Protein AF-A0A392RDR2-F1 (afdb_monomer_lite)

Secondary structure (DSSP, 8-state):
-----B--EEEETTTTEEEEPSPB--S-----SSPEEETTEEEEEEEETTEEEEEEEETTTTEEEEEEPPPTT--

Organism: NCBI:txid97028

Sequence (75 aa):
MNEVKHEVKVHTLGTDSWKNVSEFPFAIVSFQDLGQHVTGTINWLVFAGIKRFIASFDLGNECYREVLLPDDSGK

Structure (mmCIF, N/CA/C/O backbone):
data_AF-A0A392RDR2-F1
#
_entry.id   AF-A0A392RDR2-F1
#
loop_
_atom_site.group_PDB
_atom_site.id
_atom_site.type_symbol
_atom_site.label_atom_id
_atom_site.label_alt_id
_atom_site.label_comp_id
_atom_site.label_asym_id
_atom_site.label_entity_id
_atom_site.label_seq_id
_atom_site.pdbx_PDB_ins_code
_atom_site.Cartn_x
_atom_site.Cartn_y
_atom_site.Cartn_z
_atom_site.occupancy
_atom_site.B_iso_or_equiv
_atom_site.auth_seq_id
_atom_site.auth_comp_id
_atom_site.auth_asym_id
_atom_site.auth_atom_id
_atom_site.pdbx_PDB_model_num
ATOM 1 N N . MET A 1 1 ? 22.632 0.302 11.968 1.00 42.94 1 MET A N 1
ATOM 2 C CA . MET A 1 1 ? 21.645 1.315 11.537 1.00 42.94 1 MET A CA 1
ATOM 3 C C . MET A 1 1 ? 20.315 0.895 12.118 1.00 42.94 1 MET A C 1
ATOM 5 O O . MET A 1 1 ? 19.999 -0.281 12.007 1.00 42.94 1 MET A O 1
ATOM 9 N N . ASN A 1 2 ? 19.597 1.795 12.782 1.00 48.62 2 ASN A N 1
ATOM 10 C CA . ASN A 1 2 ? 18.274 1.483 13.318 1.00 48.62 2 ASN A CA 1
ATOM 11 C C . ASN A 1 2 ? 17.274 1.519 12.157 1.00 48.62 2 ASN A C 1
ATOM 13 O O . ASN A 1 2 ? 17.278 2.485 11.395 1.00 48.62 2 ASN A O 1
ATOM 17 N N . GLU A 1 3 ? 16.473 0.468 11.992 1.00 56.19 3 GLU A N 1
ATOM 18 C CA . GLU A 1 3 ? 15.390 0.446 11.007 1.00 56.19 3 GLU A CA 1
ATOM 19 C C . GLU A 1 3 ? 14.372 1.536 11.358 1.00 56.19 3 GLU A C 1
ATOM 21 O O . GLU A 1 3 ? 13.858 1.584 12.478 1.00 56.19 3 GLU A O 1
ATOM 26 N N . VAL A 1 4 ? 14.100 2.441 10.416 1.00 64.12 4 VAL A N 1
ATOM 27 C CA . VAL A 1 4 ? 12.996 3.393 10.553 1.00 64.12 4 VAL A CA 1
ATOM 28 C C . VAL A 1 4 ? 11.712 2.621 10.284 1.00 64.12 4 VAL A C 1
ATOM 30 O O . VAL A 1 4 ? 11.497 2.130 9.178 1.00 64.12 4 VAL A O 1
ATOM 33 N N . LYS A 1 5 ? 10.872 2.494 11.310 1.00 67.94 5 LYS A N 1
ATOM 34 C CA . LYS A 1 5 ? 9.542 1.899 11.190 1.00 67.94 5 LYS A CA 1
ATOM 35 C C . LYS A 1 5 ? 8.518 2.989 10.922 1.00 67.94 5 LYS A C 1
ATOM 37 O O . LYS A 1 5 ? 8.429 3.953 11.681 1.00 67.94 5 LYS A O 1
ATOM 42 N N . HIS A 1 6 ? 7.729 2.817 9.868 1.00 74.62 6 HIS A N 1
ATOM 43 C CA . HIS A 1 6 ? 6.602 3.693 9.574 1.00 74.62 6 HIS A CA 1
ATOM 44 C C . HIS A 1 6 ? 5.312 3.028 10.070 1.00 74.62 6 HIS A C 1
ATOM 46 O O . HIS A 1 6 ? 4.905 1.979 9.566 1.00 74.62 6 HIS A O 1
ATOM 52 N N . GLU A 1 7 ? 4.694 3.626 11.091 1.00 78.88 7 GLU A N 1
ATOM 53 C CA . GLU A 1 7 ? 3.379 3.214 11.584 1.00 78.88 7 GLU A CA 1
ATOM 54 C C . GLU A 1 7 ? 2.303 3.741 10.631 1.00 78.88 7 GLU A C 1
ATOM 56 O O . GLU A 1 7 ? 2.289 4.927 10.295 1.00 78.88 7 GLU A O 1
ATOM 61 N N . VAL A 1 8 ? 1.391 2.865 10.212 1.00 80.00 8 VAL A N 1
ATOM 62 C CA . VAL A 1 8 ? 0.247 3.241 9.382 1.00 80.00 8 VAL A CA 1
ATOM 63 C C . VAL A 1 8 ? -1.033 2.962 10.152 1.00 80.00 8 VAL A C 1
ATOM 65 O O . VAL A 1 8 ? -1.178 1.926 10.806 1.00 80.00 8 VAL A O 1
ATOM 68 N N . LYS A 1 9 ? -1.965 3.915 10.089 1.00 87.56 9 LYS A N 1
ATOM 69 C CA . LYS A 1 9 ? -3.267 3.824 10.747 1.00 87.56 9 LYS A CA 1
ATOM 70 C C . LYS A 1 9 ? -4.379 4.120 9.762 1.00 87.56 9 LYS A C 1
ATOM 72 O O . LYS A 1 9 ? -4.253 5.020 8.935 1.00 87.56 9 LYS A O 1
ATOM 77 N N . VAL A 1 10 ? -5.477 3.391 9.898 1.00 87.94 10 VAL A N 1
ATOM 78 C CA . VAL A 1 10 ? -6.715 3.629 9.155 1.00 87.94 10 VAL A CA 1
ATOM 79 C C . VAL A 1 10 ? -7.729 4.261 10.098 1.00 87.94 10 VAL A C 1
ATOM 81 O O . VAL A 1 10 ? -7.958 3.753 11.198 1.00 87.94 10 VAL A O 1
ATOM 84 N N . HIS A 1 11 ? -8.326 5.371 9.665 1.00 90.44 11 HIS A N 1
ATOM 85 C CA . HIS A 1 11 ? -9.461 5.994 10.342 1.00 90.44 11 HIS A CA 1
ATOM 86 C C . HIS A 1 11 ?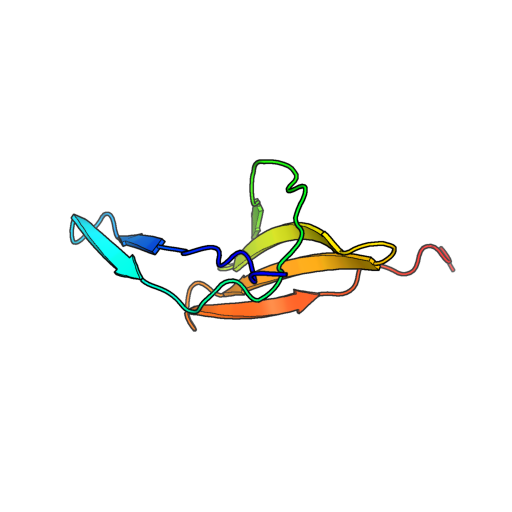 -10.761 5.540 9.692 1.00 90.44 11 HIS A C 1
ATOM 88 O O . HIS A 1 11 ? -10.925 5.647 8.477 1.00 90.44 11 HIS A O 1
ATOM 94 N N . THR A 1 12 ? -11.688 5.040 10.506 1.00 90.38 12 THR A N 1
ATOM 95 C CA . THR A 1 12 ? -13.036 4.690 10.055 1.00 90.38 12 THR A CA 1
ATOM 96 C C . THR A 1 12 ? -14.010 5.769 10.504 1.00 90.38 12 THR A C 1
ATOM 98 O O . THR A 1 12 ? -14.359 5.839 11.679 1.00 90.38 12 THR A O 1
ATOM 101 N N . LEU A 1 13 ? -14.495 6.580 9.559 1.00 91.38 13 LEU A N 1
ATOM 102 C CA . LEU A 1 13 ? -15.412 7.693 9.842 1.00 91.38 13 LEU A CA 1
ATOM 103 C C . LEU A 1 13 ? -16.698 7.249 10.555 1.00 91.38 13 LEU A C 1
ATOM 105 O O . LEU A 1 13 ? -17.183 7.950 11.433 1.00 91.38 13 LEU A O 1
ATOM 109 N N . GLY A 1 14 ? -17.247 6.081 10.202 1.00 95.00 14 GLY A N 1
ATOM 110 C CA . GLY A 1 14 ? -18.508 5.593 10.773 1.00 95.00 14 GLY A CA 1
ATOM 111 C C . GLY A 1 14 ? -18.437 5.233 12.262 1.00 95.00 14 GLY A C 1
ATOM 112 O O . GLY A 1 14 ? -19.454 5.286 12.946 1.00 95.00 14 GLY A O 1
ATOM 113 N N . THR A 1 15 ? -17.253 4.880 12.765 1.00 94.38 15 THR A N 1
ATOM 114 C CA . THR A 1 15 ? -17.017 4.504 14.171 1.00 94.38 15 THR A CA 1
ATOM 115 C C . THR A 1 15 ? -16.123 5.496 14.911 1.00 94.38 15 THR A C 1
ATOM 117 O O . THR A 1 15 ? -15.842 5.279 16.086 1.00 94.38 15 THR A O 1
ATOM 120 N N . ASP A 1 16 ? -15.655 6.538 14.218 1.00 94.81 16 ASP A N 1
ATOM 121 C CA . ASP A 1 16 ? -14.651 7.506 14.669 1.00 94.81 16 ASP A CA 1
ATOM 122 C C . ASP A 1 16 ? -13.460 6.861 15.399 1.00 94.81 16 ASP A C 1
ATOM 124 O O . ASP A 1 16 ? -13.040 7.266 16.483 1.00 94.81 16 ASP A O 1
ATOM 128 N N . SER A 1 17 ? -12.929 5.788 14.814 1.00 93.81 17 SER A N 1
ATOM 129 C CA . SER A 1 17 ? -11.864 5.001 15.428 1.00 93.81 17 SER A CA 1
ATOM 130 C C . SER A 1 17 ? -10.647 4.895 14.521 1.00 93.81 17 SER A C 1
ATOM 132 O O . SER A 1 17 ? -10.748 4.821 13.294 1.00 93.81 17 SER A O 1
ATOM 134 N N . TRP A 1 18 ? -9.477 4.884 15.156 1.00 94.06 18 TRP A N 1
ATOM 135 C CA . TRP A 1 18 ? -8.197 4.624 14.515 1.00 94.06 18 TRP A CA 1
ATOM 136 C C . TRP A 1 18 ? -7.760 3.195 14.804 1.00 94.06 18 TRP A C 1
ATOM 138 O O . TRP A 1 18 ? -7.799 2.744 15.950 1.00 94.06 18 TRP A O 1
ATOM 148 N N . LYS A 1 19 ? -7.307 2.498 13.767 1.00 91.31 19 LYS A N 1
ATOM 149 C CA . LYS A 1 19 ? -6.757 1.149 13.862 1.00 91.31 19 LYS A CA 1
ATOM 150 C C . LYS A 1 19 ? -5.352 1.125 13.281 1.00 91.31 19 LYS A C 1
ATOM 152 O O . LYS A 1 19 ? -5.132 1.629 12.182 1.00 91.31 19 LYS A O 1
ATOM 157 N N . ASN A 1 20 ? -4.424 0.506 14.003 1.00 88.75 20 ASN A N 1
ATOM 158 C CA . ASN A 1 20 ? -3.101 0.200 13.473 1.00 88.75 20 ASN A CA 1
ATOM 159 C C . ASN A 1 20 ? -3.221 -0.912 12.433 1.00 88.75 20 ASN A C 1
ATOM 161 O O . ASN A 1 20 ? -3.801 -1.964 12.714 1.00 88.75 20 ASN A O 1
ATOM 165 N N . VAL A 1 21 ? -2.666 -0.673 11.251 1.00 84.81 21 VAL A N 1
ATOM 166 C CA . VAL A 1 21 ? -2.529 -1.697 10.213 1.00 84.81 21 VAL A CA 1
ATOM 167 C C . VAL A 1 21 ? -1.086 -2.191 10.171 1.00 84.81 21 VAL A C 1
ATOM 169 O O . VAL A 1 21 ? -0.228 -1.678 10.894 1.00 84.81 21 VAL A O 1
ATOM 172 N N . SER A 1 22 ? -0.835 -3.239 9.384 1.00 76.75 22 SER A N 1
ATOM 173 C CA . SER A 1 22 ? 0.486 -3.861 9.252 1.00 76.75 22 SER A CA 1
ATOM 174 C C . SER A 1 22 ? 1.602 -2.830 9.052 1.00 76.75 22 SER A C 1
ATOM 176 O O . SER A 1 22 ? 1.387 -1.807 8.402 1.00 76.75 22 SER A O 1
ATOM 178 N N . GLU A 1 23 ? 2.796 -3.116 9.582 1.00 77.44 23 GLU A N 1
ATOM 179 C CA . GLU A 1 23 ? 3.963 -2.245 9.407 1.00 77.44 23 GLU A CA 1
ATOM 180 C C . GLU A 1 23 ? 4.230 -2.006 7.916 1.00 77.44 23 GLU A C 1
ATOM 182 O O . GLU A 1 23 ? 4.175 -2.934 7.104 1.00 77.44 23 GLU A O 1
ATOM 187 N N . PHE A 1 24 ? 4.518 -0.756 7.553 1.00 75.38 24 PHE A N 1
ATOM 188 C CA . PHE A 1 24 ? 4.862 -0.430 6.179 1.00 75.38 24 PHE A CA 1
ATOM 189 C C . PHE A 1 24 ? 6.241 -1.027 5.853 1.00 75.38 24 PHE A C 1
ATOM 191 O O . PHE A 1 24 ? 7.229 -0.661 6.496 1.00 75.38 24 PHE A O 1
ATOM 198 N N . PRO A 1 25 ? 6.348 -1.933 4.868 1.00 72.56 25 PRO A N 1
ATOM 199 C CA . PRO A 1 25 ? 7.535 -2.775 4.733 1.00 72.56 25 PRO A CA 1
ATOM 200 C C . PRO A 1 25 ? 8.717 -2.090 4.028 1.00 72.56 25 PRO A C 1
ATOM 202 O O . PRO A 1 25 ? 9.750 -2.726 3.823 1.00 72.56 25 PRO A O 1
ATOM 205 N N . PHE A 1 26 ? 8.604 -0.814 3.637 1.00 70.12 26 PHE A N 1
ATOM 206 C CA . PHE A 1 26 ? 9.630 -0.144 2.835 1.00 70.12 26 PHE A CA 1
ATOM 207 C C . PHE A 1 26 ? 10.295 0.996 3.625 1.00 70.12 26 PHE A C 1
ATOM 209 O O . PHE A 1 26 ? 9.686 2.022 3.906 1.00 70.12 26 PHE A O 1
ATOM 216 N N . ALA A 1 27 ? 11.561 0.780 4.002 1.00 60.72 27 ALA A N 1
ATOM 217 C CA . ALA A 1 27 ? 12.310 1.578 4.984 1.00 60.72 27 ALA A CA 1
ATOM 218 C C . ALA A 1 27 ? 12.896 2.906 4.462 1.00 60.72 27 ALA A C 1
ATOM 220 O O . ALA A 1 27 ? 13.455 3.683 5.233 1.00 60.72 27 ALA A O 1
ATOM 221 N N . ILE A 1 28 ? 12.840 3.156 3.153 1.00 57.78 28 ILE A N 1
ATOM 222 C CA . ILE A 1 28 ? 13.372 4.374 2.535 1.00 57.78 28 ILE A CA 1
ATOM 223 C C . ILE A 1 28 ? 12.329 4.833 1.544 1.00 57.78 28 ILE A C 1
ATOM 225 O O . ILE A 1 28 ? 12.116 4.183 0.522 1.00 57.78 28 ILE A O 1
ATOM 229 N N . VAL A 1 29 ? 11.654 5.927 1.869 1.00 56.12 29 VAL A N 1
ATOM 230 C CA . VAL A 1 29 ? 10.609 6.442 1.003 1.00 56.12 29 VAL A CA 1
ATOM 231 C C . VAL A 1 29 ? 10.700 7.950 0.958 1.00 56.12 29 VAL A C 1
ATOM 233 O O . VAL A 1 29 ? 10.290 8.655 1.873 1.00 56.12 29 VAL A O 1
ATOM 236 N N . SER A 1 30 ? 11.231 8.464 -0.145 1.00 57.34 30 SER A N 1
ATOM 237 C CA . SER A 1 30 ? 10.689 9.708 -0.667 1.00 57.34 30 SER A CA 1
ATOM 238 C C . SER A 1 30 ? 9.342 9.342 -1.284 1.00 57.34 30 SER A C 1
ATOM 240 O O . SER A 1 30 ? 9.297 8.796 -2.387 1.00 57.34 30 SER A O 1
ATOM 242 N N . PHE A 1 31 ? 8.251 9.533 -0.548 1.00 57.91 31 PHE A N 1
ATOM 243 C CA . PHE A 1 31 ? 6.925 9.424 -1.143 1.00 57.91 31 PHE A CA 1
ATOM 244 C C . PHE A 1 31 ? 6.754 10.612 -2.101 1.00 57.91 31 PHE A C 1
ATOM 246 O O . PHE A 1 31 ? 7.226 11.710 -1.816 1.00 57.91 31 PHE A O 1
ATOM 253 N N . GLN A 1 32 ? 6.058 10.436 -3.225 1.00 56.62 32 GLN A N 1
ATOM 254 C CA . GLN A 1 32 ? 5.202 11.551 -3.632 1.00 56.62 32 GLN A CA 1
ATOM 255 C C . GLN A 1 32 ? 4.131 11.644 -2.547 1.00 56.62 32 GLN A C 1
ATOM 257 O O . GLN A 1 32 ? 3.490 10.635 -2.256 1.00 56.62 32 GLN A O 1
ATOM 262 N N . ASP A 1 33 ? 4.014 12.808 -1.909 1.00 61.91 33 ASP A N 1
ATOM 263 C CA . ASP A 1 33 ? 3.398 12.970 -0.580 1.00 61.91 33 ASP A CA 1
ATOM 264 C C . ASP A 1 33 ? 1.945 12.470 -0.457 1.00 61.91 33 ASP A C 1
ATOM 266 O O . ASP A 1 33 ? 1.431 12.332 0.651 1.00 61.91 33 ASP A O 1
ATOM 270 N N . LEU A 1 34 ? 1.269 12.170 -1.571 1.00 77.94 34 LEU A N 1
ATOM 271 C CA . LEU A 1 34 ? -0.129 11.759 -1.599 1.00 77.94 34 LEU A CA 1
ATOM 272 C C . LEU A 1 34 ? -0.297 10.400 -2.287 1.00 77.94 34 LEU A C 1
ATOM 274 O O . LEU A 1 34 ? 0.004 10.234 -3.469 1.00 77.94 34 LEU A O 1
ATOM 278 N N . GLY A 1 35 ? -0.818 9.432 -1.532 1.00 85.25 35 GLY A N 1
ATOM 279 C CA . GLY A 1 35 ? -1.273 8.157 -2.080 1.00 85.25 35 GLY A CA 1
ATOM 280 C C . GLY A 1 35 ? -2.557 8.325 -2.890 1.00 85.25 35 GLY A C 1
ATOM 281 O O . GLY A 1 35 ? -3.415 9.133 -2.541 1.00 85.25 35 GLY A O 1
ATOM 282 N N . GLN A 1 36 ? -2.703 7.537 -3.953 1.00 91.12 36 GLN A N 1
ATOM 283 C CA . GLN A 1 36 ? -3.848 7.591 -4.862 1.00 91.12 36 GLN A CA 1
ATOM 284 C C . GLN A 1 36 ? -4.813 6.434 -4.611 1.00 91.12 36 GLN A C 1
ATOM 286 O O . GLN A 1 36 ? -4.415 5.265 -4.625 1.00 91.12 36 GLN A O 1
ATOM 291 N N . HIS A 1 37 ? -6.093 6.755 -4.416 1.00 92.62 37 HIS A N 1
ATOM 292 C CA . HIS A 1 37 ? -7.144 5.755 -4.246 1.00 92.62 37 HIS A CA 1
ATOM 293 C C . HIS A 1 37 ? -7.633 5.225 -5.602 1.00 92.62 37 HIS A C 1
ATOM 295 O O . HIS A 1 37 ? -8.099 5.998 -6.440 1.00 92.62 37 HIS A O 1
ATOM 301 N N . VAL A 1 38 ? -7.560 3.906 -5.801 1.00 92.00 38 VAL A N 1
ATOM 302 C CA . VAL A 1 38 ? -8.038 3.220 -7.011 1.00 92.00 38 VAL A CA 1
ATOM 303 C C . VAL A 1 38 ? -8.666 1.885 -6.616 1.00 92.00 38 VAL A C 1
ATOM 305 O O . VAL A 1 38 ? -7.992 1.031 -6.057 1.00 92.00 38 VAL A O 1
ATOM 308 N N . THR A 1 39 ? -9.951 1.686 -6.921 1.00 92.50 39 THR A N 1
ATOM 309 C CA . THR A 1 39 ? -10.647 0.384 -6.807 1.00 92.50 39 THR A CA 1
ATOM 310 C C . THR A 1 39 ? -10.409 -0.349 -5.473 1.00 92.50 39 THR A C 1
ATOM 312 O O . THR A 1 39 ? -10.122 -1.541 -5.447 1.00 92.50 39 THR A O 1
ATOM 315 N N . GLY A 1 40 ? -10.512 0.360 -4.344 1.00 92.81 40 GLY A N 1
ATOM 316 C CA . GLY A 1 40 ? -10.348 -0.243 -3.015 1.00 92.81 40 GLY A CA 1
ATOM 317 C C . GLY A 1 40 ? -8.900 -0.374 -2.538 1.00 92.81 40 GLY A C 1
ATOM 318 O O . GLY A 1 40 ? -8.664 -0.976 -1.492 1.00 92.81 40 GLY A O 1
ATOM 319 N N . THR A 1 41 ? -7.934 0.204 -3.253 1.00 94.38 41 THR A N 1
ATOM 320 C CA . THR A 1 41 ? -6.545 0.294 -2.797 1.00 94.38 41 THR A CA 1
ATOM 321 C C . THR A 1 41 ? -6.068 1.737 -2.700 1.00 94.38 41 THR A C 1
ATOM 323 O O . THR A 1 41 ? -6.558 2.618 -3.409 1.00 94.38 41 THR A O 1
ATOM 326 N N . ILE A 1 42 ? -5.094 1.984 -1.825 1.00 91.56 42 ILE A N 1
ATOM 327 C CA . ILE A 1 42 ? -4.316 3.228 -1.794 1.00 91.56 42 ILE A CA 1
ATOM 328 C C . ILE A 1 42 ? -2.920 2.919 -2.325 1.00 91.56 42 ILE A C 1
ATOM 330 O O . ILE A 1 42 ? -2.305 1.935 -1.923 1.00 91.56 42 ILE A O 1
ATOM 334 N N . ASN A 1 43 ? -2.431 3.737 -3.253 1.00 90.94 43 ASN A N 1
ATOM 335 C CA . ASN A 1 43 ? -1.239 3.437 -4.037 1.00 90.94 43 ASN A CA 1
ATOM 336 C C . ASN A 1 43 ? -0.220 4.568 -3.920 1.00 90.94 43 ASN A C 1
ATOM 338 O O . ASN A 1 43 ? -0.549 5.722 -4.192 1.00 90.94 43 ASN A O 1
ATOM 342 N N . TRP A 1 44 ? 1.021 4.238 -3.573 1.00 89.12 44 TRP A N 1
ATOM 343 C CA . TRP A 1 44 ? 2.130 5.191 -3.500 1.00 89.12 44 TRP A CA 1
ATOM 344 C C . TRP A 1 44 ? 3.241 4.778 -4.452 1.00 89.12 44 TRP A C 1
ATOM 346 O O . TRP A 1 44 ? 3.621 3.608 -4.493 1.00 89.12 44 TRP A O 1
ATOM 356 N N . LEU A 1 45 ? 3.808 5.745 -5.171 1.00 87.75 45 LEU A N 1
ATOM 357 C CA . LEU A 1 45 ? 5.071 5.542 -5.868 1.00 87.75 45 LEU A CA 1
ATOM 358 C C . LEU A 1 45 ? 6.209 5.554 -4.839 1.00 87.75 45 LEU A C 1
ATOM 360 O O . LEU A 1 45 ? 6.405 6.548 -4.139 1.00 87.75 45 LEU A O 1
ATOM 364 N N . VAL A 1 46 ? 6.946 4.448 -4.753 1.00 84.69 46 VAL A N 1
ATOM 365 C CA . VAL A 1 46 ? 8.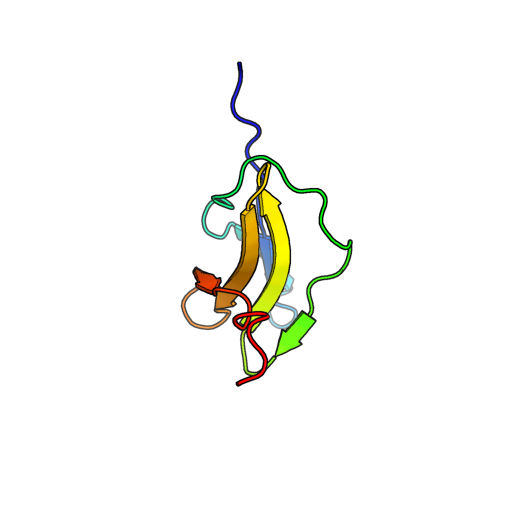025 4.232 -3.784 1.00 84.69 46 VAL A CA 1
ATOM 366 C C . VAL A 1 46 ? 9.373 4.186 -4.497 1.00 84.69 46 VAL A C 1
ATOM 368 O O . VAL A 1 46 ? 9.518 3.559 -5.548 1.00 84.69 46 VAL A O 1
ATOM 371 N N . PHE A 1 47 ? 10.373 4.835 -3.893 1.00 81.44 47 PHE A N 1
ATOM 372 C CA . PHE A 1 47 ? 11.762 4.853 -4.351 1.00 81.44 47 PHE A CA 1
ATOM 373 C C . PHE A 1 47 ? 12.654 4.183 -3.304 1.00 81.44 47 PHE A C 1
ATOM 375 O O . PHE A 1 47 ? 12.996 4.789 -2.292 1.00 81.44 47 PHE A O 1
ATOM 382 N N . ALA A 1 48 ? 13.050 2.936 -3.561 1.00 78.44 48 ALA A N 1
ATOM 383 C CA . ALA A 1 48 ? 13.926 2.163 -2.684 1.00 78.44 48 ALA A CA 1
ATOM 384 C C . ALA A 1 48 ? 15.305 1.998 -3.341 1.00 78.44 48 ALA A C 1
ATOM 386 O O . ALA A 1 48 ? 15.562 1.051 -4.093 1.00 78.44 48 ALA A O 1
ATOM 387 N N . GLY A 1 49 ? 16.200 2.957 -3.091 1.00 80.12 49 GLY A N 1
ATOM 388 C CA . GLY A 1 49 ? 17.491 3.029 -3.777 1.00 80.12 49 GLY A CA 1
ATOM 389 C C . GLY A 1 49 ? 17.300 3.246 -5.281 1.0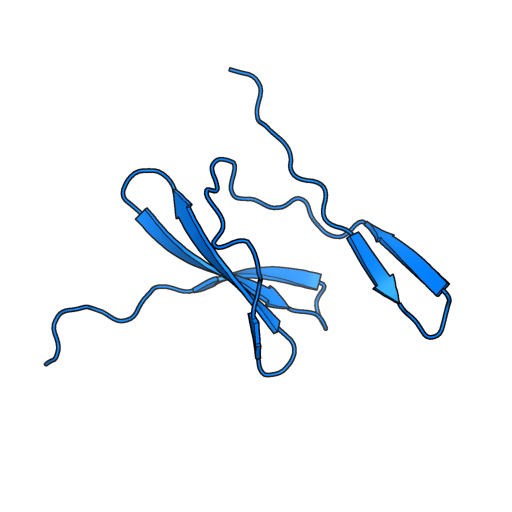0 80.12 49 GLY A C 1
ATOM 390 O O . GLY A 1 49 ? 16.759 4.267 -5.695 1.00 80.12 49 GLY A O 1
ATOM 391 N N . ILE A 1 50 ? 17.731 2.281 -6.100 1.00 81.12 50 ILE A N 1
ATOM 392 C CA . ILE A 1 50 ? 17.545 2.311 -7.564 1.00 81.12 50 ILE A CA 1
ATOM 393 C C . ILE A 1 50 ? 16.202 1.729 -8.024 1.00 81.12 50 ILE A C 1
ATOM 395 O O . ILE A 1 50 ? 15.845 1.868 -9.193 1.00 81.12 50 ILE A O 1
ATOM 399 N N . LYS A 1 51 ? 15.466 1.050 -7.135 1.00 83.31 51 LYS A N 1
ATOM 400 C CA . LYS A 1 51 ? 14.193 0.412 -7.478 1.00 83.31 51 LYS A CA 1
ATOM 401 C C . LYS A 1 51 ? 13.046 1.405 -7.351 1.00 83.31 51 LYS A C 1
ATOM 403 O O . LYS A 1 51 ? 12.979 2.168 -6.386 1.00 83.31 51 LYS A O 1
ATOM 408 N N . ARG A 1 52 ? 12.127 1.342 -8.312 1.00 86.06 52 ARG A N 1
ATOM 409 C CA . ARG A 1 52 ? 10.859 2.071 -8.306 1.00 86.06 52 ARG A CA 1
ATOM 410 C C . ARG A 1 52 ? 9.722 1.082 -8.483 1.00 86.06 52 ARG A C 1
ATOM 412 O O . ARG A 1 52 ? 9.784 0.234 -9.368 1.00 86.06 52 ARG A O 1
ATOM 419 N N . PHE A 1 53 ? 8.710 1.197 -7.642 1.00 88.38 53 PHE A N 1
ATOM 420 C CA . PHE A 1 53 ? 7.523 0.352 -7.681 1.00 88.38 53 PHE A CA 1
ATOM 421 C C . PHE A 1 53 ? 6.348 1.090 -7.045 1.00 88.38 53 PHE A C 1
ATOM 423 O O . PHE A 1 53 ? 6.519 2.133 -6.408 1.00 88.38 53 PHE A O 1
ATOM 430 N N . ILE A 1 54 ? 5.149 0.549 -7.220 1.00 90.50 54 ILE A N 1
ATOM 431 C CA . ILE A 1 54 ? 3.956 1.017 -6.527 1.00 90.50 54 ILE A CA 1
ATOM 432 C C . ILE A 1 54 ? 3.770 0.152 -5.280 1.00 90.50 54 ILE A C 1
ATOM 434 O O . ILE A 1 54 ? 3.613 -1.065 -5.381 1.00 90.50 54 ILE A O 1
ATOM 438 N N . ALA A 1 55 ? 3.770 0.767 -4.101 1.00 89.69 55 ALA A N 1
ATOM 439 C CA . ALA A 1 55 ? 3.233 0.128 -2.909 1.00 89.69 55 ALA A CA 1
ATOM 440 C C . ALA A 1 55 ? 1.713 0.287 -2.942 1.00 89.69 55 ALA A C 1
ATOM 442 O O . ALA A 1 55 ? 1.211 1.409 -2.932 1.00 89.69 55 ALA A O 1
ATOM 443 N N . SER A 1 56 ? 0.987 -0.824 -3.002 1.00 91.38 56 SER A N 1
ATOM 444 C CA . SER A 1 56 ? -0.473 -0.848 -2.992 1.00 91.38 56 SER A CA 1
ATOM 445 C C . SER A 1 56 ? -0.955 -1.402 -1.659 1.00 91.38 56 SER A C 1
ATOM 447 O O . SER A 1 56 ? -0.526 -2.480 -1.248 1.00 91.38 56 SER A O 1
ATOM 449 N N . PHE A 1 57 ? -1.816 -0.662 -0.970 1.00 91.12 57 PHE A N 1
ATOM 450 C CA . PHE A 1 57 ? -2.473 -1.094 0.257 1.00 91.12 57 PHE A CA 1
ATOM 451 C C . PHE A 1 57 ? -3.931 -1.426 -0.033 1.00 91.12 57 PHE A C 1
ATOM 453 O O . PHE A 1 57 ? -4.693 -0.549 -0.438 1.00 91.12 57 PHE A O 1
ATOM 460 N N . ASP A 1 58 ? -4.305 -2.684 0.169 1.00 92.00 58 ASP A N 1
ATOM 461 C CA . ASP A 1 58 ? -5.672 -3.183 0.015 1.00 92.00 58 ASP A CA 1
ATOM 462 C C . ASP A 1 58 ? -6.503 -2.811 1.249 1.00 92.00 58 ASP A C 1
ATOM 464 O O . ASP A 1 58 ? -6.184 -3.236 2.356 1.00 92.00 58 ASP A O 1
ATOM 468 N N . LEU A 1 59 ? -7.566 -2.020 1.070 1.00 90.19 59 LEU A N 1
ATOM 469 C CA . LEU A 1 59 ? -8.426 -1.576 2.174 1.00 90.19 59 LEU A CA 1
ATOM 470 C C . LEU A 1 59 ? -9.322 -2.695 2.730 1.00 90.19 59 LEU A C 1
ATOM 472 O O . LEU A 1 59 ? -9.765 -2.59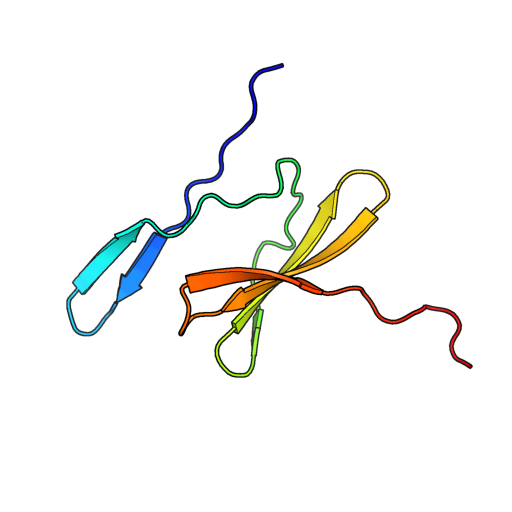6 3.870 1.00 90.19 59 LEU A O 1
ATOM 476 N N . GLY A 1 60 ? -9.621 -3.731 1.942 1.00 90.19 60 GLY A N 1
ATOM 477 C CA . GLY A 1 60 ? -10.472 -4.846 2.360 1.00 90.19 60 GLY A CA 1
ATOM 478 C C . GLY A 1 60 ? -9.711 -5.892 3.170 1.00 90.19 60 GLY A C 1
ATOM 479 O O . GLY A 1 60 ? -10.220 -6.387 4.172 1.00 90.19 60 GLY A O 1
ATOM 480 N N . ASN A 1 61 ? -8.484 -6.203 2.749 1.00 89.69 61 ASN A N 1
ATOM 481 C CA . ASN A 1 61 ? -7.622 -7.189 3.407 1.00 89.69 61 ASN A CA 1
ATOM 482 C C . ASN A 1 61 ? -6.574 -6.563 4.342 1.00 89.69 61 ASN A C 1
ATOM 484 O O . ASN A 1 61 ? -5.866 -7.296 5.029 1.00 89.69 61 ASN A O 1
ATOM 488 N N . GLU A 1 62 ? -6.441 -5.233 4.344 1.00 89.62 62 GLU A N 1
ATOM 489 C CA . GLU A 1 62 ? -5.458 -4.465 5.123 1.00 89.62 62 GLU A CA 1
ATOM 490 C C . GLU A 1 62 ? -4.011 -4.955 4.942 1.00 89.62 62 GLU A C 1
ATOM 492 O O . GLU A 1 62 ? -3.236 -5.049 5.894 1.00 89.62 62 GLU A O 1
ATOM 497 N N . CYS A 1 63 ? -3.642 -5.283 3.703 1.00 87.88 63 CYS A N 1
ATOM 498 C CA . CYS A 1 63 ? -2.335 -5.840 3.361 1.00 87.88 63 CYS A CA 1
ATOM 499 C C . CYS A 1 63 ? -1.633 -5.010 2.285 1.00 87.88 63 CYS A C 1
ATOM 501 O O . CYS A 1 63 ? -2.267 -4.478 1.370 1.00 87.88 63 CYS A O 1
ATOM 503 N N . TYR A 1 6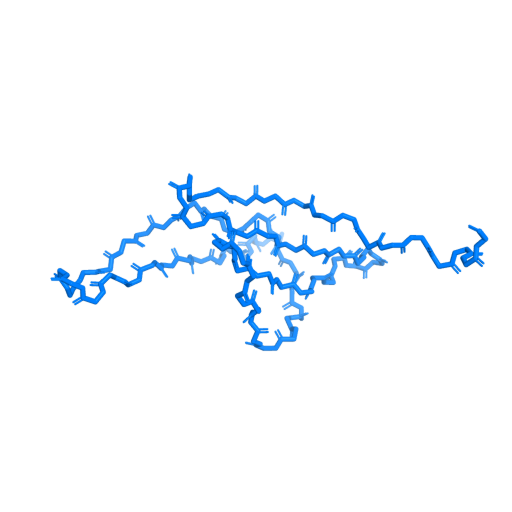4 ? -0.302 -4.961 2.358 1.00 88.88 64 TYR A N 1
ATOM 504 C CA . TYR A 1 64 ? 0.534 -4.359 1.323 1.00 88.88 64 TYR A CA 1
ATOM 505 C C . TYR A 1 64 ? 0.882 -5.350 0.216 1.00 88.88 64 TYR A C 1
ATOM 507 O O . TYR A 1 64 ? 1.111 -6.537 0.454 1.00 88.88 64 TYR A O 1
ATOM 515 N N . ARG A 1 65 ? 1.013 -4.826 -0.999 1.00 89.62 65 ARG A N 1
ATOM 516 C CA . ARG A 1 65 ? 1.589 -5.520 -2.145 1.00 89.62 65 ARG A CA 1
ATOM 517 C C . ARG A 1 65 ? 2.500 -4.582 -2.925 1.00 89.62 65 ARG A C 1
ATOM 519 O O . ARG A 1 65 ? 2.191 -3.408 -3.109 1.00 89.62 65 ARG A O 1
ATOM 526 N N . GLU A 1 66 ? 3.601 -5.131 -3.420 1.00 90.75 66 GLU A N 1
ATOM 527 C CA . GLU A 1 66 ? 4.427 -4.490 -4.438 1.00 90.75 66 GLU A CA 1
ATOM 528 C C . GLU A 1 66 ? 3.808 -4.714 -5.824 1.00 90.75 66 GLU A C 1
ATOM 530 O O . GLU A 1 66 ? 3.531 -5.848 -6.221 1.00 90.75 66 GLU A O 1
ATOM 535 N N . VAL A 1 67 ? 3.586 -3.629 -6.559 1.00 91.75 67 VAL A N 1
ATOM 536 C CA . VAL A 1 67 ? 3.154 -3.647 -7.955 1.00 91.75 67 VAL A CA 1
ATOM 537 C C . VAL A 1 67 ? 4.277 -3.055 -8.798 1.00 91.75 67 VAL A C 1
ATOM 539 O O . VAL A 1 67 ? 4.706 -1.919 -8.583 1.00 91.75 67 VAL A O 1
ATOM 542 N N . LEU A 1 68 ? 4.773 -3.845 -9.749 1.00 90.56 68 LEU A N 1
ATOM 543 C CA . LEU A 1 68 ? 5.832 -3.416 -10.656 1.00 90.56 68 LEU A CA 1
ATOM 544 C C . LEU A 1 68 ? 5.319 -2.313 -11.581 1.00 90.56 68 LEU A C 1
ATOM 546 O O . LEU A 1 68 ? 4.167 -2.335 -12.020 1.00 90.56 68 LEU A O 1
ATOM 550 N N . LEU A 1 69 ? 6.192 -1.351 -11.876 1.00 89.44 69 LEU A N 1
ATOM 551 C CA . LEU A 1 69 ? 5.911 -0.372 -12.916 1.00 89.44 69 LEU A CA 1
ATOM 552 C C . LEU A 1 69 ? 5.825 -1.076 -14.279 1.00 89.44 69 LEU A C 1
ATOM 554 O O . LEU A 1 69 ? 6.453 -2.125 -14.460 1.00 89.44 69 LEU A O 1
ATOM 558 N N . PRO A 1 70 ? 5.058 -0.517 -15.231 1.00 87.06 70 PRO A N 1
ATOM 559 C CA . PRO A 1 70 ? 5.105 -0.969 -16.612 1.00 87.06 70 PRO A CA 1
ATOM 560 C C . PRO A 1 70 ? 6.549 -0.982 -17.110 1.00 87.06 70 PRO A C 1
ATOM 562 O O . PRO A 1 70 ? 7.349 -0.128 -16.725 1.00 87.06 70 PRO A O 1
ATOM 565 N N . ASP A 1 71 ? 6.874 -1.948 -17.961 1.00 82.12 71 ASP A N 1
ATOM 566 C CA . ASP A 1 71 ? 8.177 -1.962 -18.608 1.00 82.12 71 ASP A CA 1
ATOM 567 C C . ASP A 1 71 ? 8.264 -0.767 -19.570 1.00 82.12 71 ASP A C 1
ATOM 569 O O . ASP A 1 71 ? 7.376 -0.559 -20.400 1.00 82.12 71 ASP A O 1
ATOM 573 N N . ASP A 1 72 ? 9.339 0.015 -19.474 1.00 69.38 72 ASP A N 1
ATOM 574 C CA . ASP A 1 72 ? 9.576 1.188 -20.332 1.00 69.38 72 ASP A CA 1
ATOM 575 C C . ASP A 1 72 ? 9.885 0.783 -21.791 1.00 69.38 72 ASP A C 1
ATOM 577 O O . ASP A 1 72 ? 10.175 1.628 -22.639 1.00 69.38 72 ASP A O 1
ATOM 581 N N . SER A 1 73 ? 9.835 -0.515 -22.112 1.00 64.88 73 SER A N 1
ATOM 582 C CA . SER A 1 73 ? 10.188 -1.052 -23.424 1.00 64.88 73 SER A CA 1
ATOM 583 C C . SER A 1 73 ? 9.221 -0.658 -24.538 1.00 64.88 73 SER A C 1
ATOM 585 O O . SER A 1 73 ? 9.617 -0.747 -25.699 1.00 64.88 73 SER A O 1
ATOM 587 N N . GLY A 1 74 ? 8.011 -0.175 -24.224 1.00 58.53 74 GLY A N 1
ATOM 588 C CA . GLY A 1 74 ? 7.101 0.446 -25.197 1.00 58.53 74 GLY A CA 1
ATOM 589 C C . GLY A 1 74 ? 6.847 -0.378 -26.469 1.00 58.53 74 GLY A C 1
ATOM 590 O O . GLY A 1 74 ? 6.595 0.209 -27.522 1.00 58.53 74 GLY A O 1
ATOM 591 N N . LYS A 1 75 ? 6.969 -1.708 -26.395 1.00 49.47 75 LYS A N 1
ATOM 592 C CA . LYS A 1 75 ? 6.808 -2.641 -27.517 1.00 49.47 75 LYS A CA 1
ATOM 593 C C . LYS A 1 75 ? 5.553 -3.481 -27.377 1.00 49.47 75 LY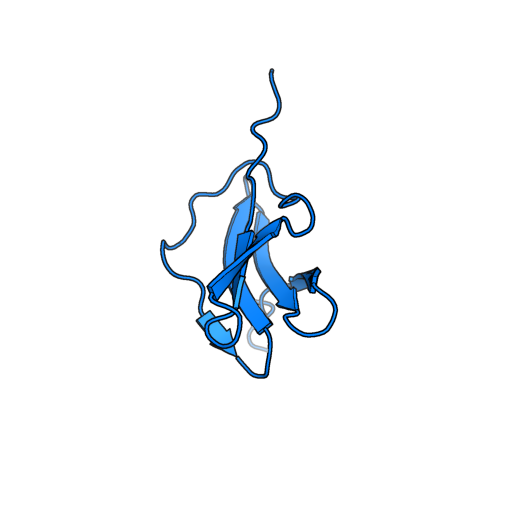S A C 1
ATOM 595 O O . LYS A 1 75 ? 5.265 -3.920 -26.244 1.00 49.47 75 LYS A O 1
#

pLDDT: mean 81.0, std 13.42, range [42.94, 95.0]

Radius of gyration: 14.08 Å; chains: 1; bounding box: 40×20×43 Å

Foldseek 3Di:
DDQDWDWDWDADPVVRDIDTFDIDPARDAPWPPAFDDDPQWTWIFGDRPPDTWIWIAHNVVSDTDTHHDPDPPPD